Protein AF-A0A7G8H135-F1 (afdb_monomer)

Foldseek 3Di:
DKDKDFDQVRVQVVCVVVPDRDRGDDPDPDTWIWMWDWDDDPVDIDIDIDTDDPPPPPDDDPDDDDDDDDDDDDDDDDDD

Solvent-accessible surface area (backbone atoms only — not comparable to full-atom values): 5516 Å² total; per-residue (Å²): 92,75,48,78,35,69,39,39,68,53,42,27,54,56,38,44,76,74,74,39,92,60,91,52,79,74,86,68,91,65,83,55,36,37,41,37,36,52,47,76,48,100,89,53,71,43,81,48,80,48,64,66,77,80,76,76,86,82,79,88,70,87,73,83,82,81,81,82,94,84,73,93,78,87,88,87,82,88,80,133

Secondary structure (DSSP, 8-state):
-EEEESSHHHHHHHHHHTT--------SSS---EEEEEEEETTEEEEEEEE----------S----PPP-----------

Sequence (80 aa):
MEVAFHSAP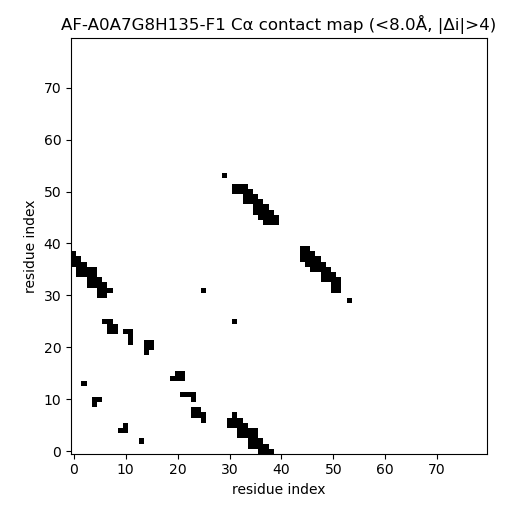CLSNSLQAVGFEMDVTQLSRGRLEGTFRLGGSGKLPVLSIQTNAETDPAQPGASRSQLPGGAADHWRQHRA

Nearest PDB structures (foldseek):
  8bhv-assembly1_j  TM=3.113E-01  e=4.605E+00  Homo sapiens

Radius of gyration: 27.03 Å; Cα contacts (8 Å, |Δi|>4): 75; chains: 1; bounding box: 51×34×78 Å

pLDDT: mean 72.81, std 17.63, range [39.09, 92.56]

Structure (mmCIF, N/CA/C/O backbone):
data_AF-A0A7G8H135-F1
#
_entry.id   AF-A0A7G8H135-F1
#
loop_
_atom_site.group_PDB
_atom_site.id
_atom_site.type_symbol
_atom_site.label_atom_id
_atom_site.label_alt_id
_atom_site.label_comp_id
_atom_site.label_asym_id
_atom_site.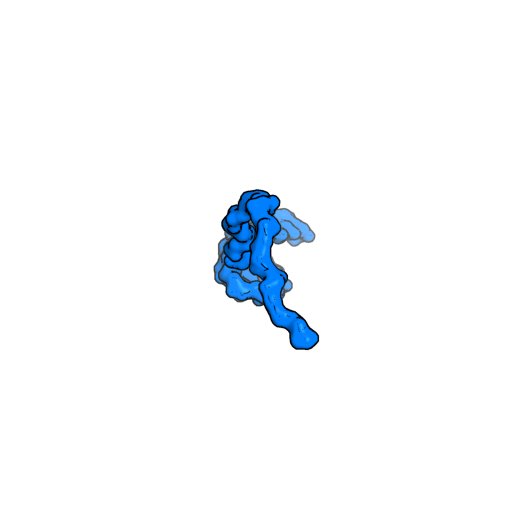label_entity_id
_atom_site.label_seq_id
_atom_site.pdbx_PDB_ins_code
_atom_site.Cartn_x
_atom_site.Cartn_y
_atom_site.Cartn_z
_atom_site.occupancy
_atom_site.B_iso_or_equiv
_atom_site.auth_seq_id
_atom_site.auth_comp_id
_atom_site.auth_asym_id
_atom_site.auth_atom_id
_atom_site.pdbx_PDB_model_num
ATOM 1 N N . MET A 1 1 ? 0.432 0.382 12.735 1.00 84.94 1 MET A N 1
ATOM 2 C CA . MET A 1 1 ? 1.059 -0.911 12.392 1.00 84.94 1 MET A CA 1
ATOM 3 C C . MET A 1 1 ? 1.862 -0.729 11.114 1.00 84.94 1 MET A C 1
ATOM 5 O O . MET A 1 1 ? 1.385 -0.022 10.234 1.00 84.94 1 MET A O 1
ATOM 9 N N . GLU A 1 2 ? 3.054 -1.309 11.020 1.00 90.31 2 GLU A N 1
ATOM 10 C CA . GLU A 1 2 ? 3.875 -1.324 9.801 1.00 90.31 2 GLU A CA 1
ATOM 11 C C . GLU A 1 2 ? 4.215 -2.774 9.457 1.00 90.31 2 GLU A C 1
ATOM 13 O O . GLU A 1 2 ? 4.532 -3.548 10.360 1.00 90.31 2 GLU A O 1
ATOM 18 N N . VAL A 1 3 ? 4.085 -3.147 8.185 1.00 89.94 3 VAL A N 1
ATOM 19 C CA . VAL A 1 3 ? 4.256 -4.527 7.715 1.00 89.94 3 VAL A CA 1
ATOM 20 C C . VAL A 1 3 ? 5.017 -4.512 6.393 1.00 89.94 3 VAL A C 1
ATOM 22 O O . VAL A 1 3 ? 4.658 -3.781 5.470 1.00 89.94 3 VAL A O 1
ATOM 25 N N . ALA A 1 4 ? 6.068 -5.324 6.307 1.00 92.56 4 ALA A N 1
ATOM 26 C CA . ALA A 1 4 ? 6.843 -5.516 5.088 1.00 92.56 4 ALA A CA 1
ATOM 27 C C . ALA A 1 4 ? 6.209 -6.579 4.182 1.00 92.56 4 ALA A C 1
ATOM 29 O O . ALA A 1 4 ? 5.645 -7.562 4.666 1.00 92.56 4 ALA A O 1
ATOM 30 N N . PHE A 1 5 ? 6.342 -6.407 2.870 1.00 91.56 5 PHE A N 1
ATOM 31 C CA . PHE A 1 5 ? 5.913 -7.373 1.864 1.00 91.56 5 PHE A CA 1
ATOM 32 C C . PHE A 1 5 ? 6.950 -7.484 0.744 1.00 91.56 5 PHE A C 1
ATOM 34 O O . PHE A 1 5 ? 7.688 -6.546 0.447 1.00 91.56 5 PHE A O 1
ATOM 41 N N . HIS A 1 6 ? 6.979 -8.648 0.099 1.00 91.25 6 HIS A N 1
ATOM 42 C CA . HIS A 1 6 ? 7.962 -8.979 -0.943 1.00 91.25 6 HIS A CA 1
ATOM 43 C C . HIS A 1 6 ? 7.307 -9.547 -2.213 1.00 91.25 6 HIS A C 1
ATOM 45 O O . HIS A 1 6 ? 7.984 -10.101 -3.076 1.00 91.25 6 HIS A O 1
ATOM 51 N N . SER A 1 7 ? 5.973 -9.496 -2.285 1.00 90.12 7 SER A N 1
ATOM 52 C CA . SER A 1 7 ? 5.176 -9.921 -3.437 1.00 90.12 7 SER A CA 1
ATOM 53 C C . SER A 1 7 ? 3.731 -9.427 -3.312 1.00 90.12 7 SER A C 1
ATOM 55 O O . SER A 1 7 ? 3.270 -9.104 -2.213 1.00 90.12 7 SER A O 1
ATOM 57 N N . ALA A 1 8 ? 2.996 -9.408 -4.427 1.00 89.62 8 ALA A N 1
ATOM 58 C CA . ALA A 1 8 ? 1.581 -9.036 -4.440 1.00 89.62 8 ALA A CA 1
ATOM 59 C C . ALA A 1 8 ? 0.702 -9.982 -3.591 1.00 89.62 8 ALA A C 1
ATOM 61 O O . ALA A 1 8 ? -0.047 -9.474 -2.758 1.00 89.62 8 ALA A O 1
ATOM 62 N N . PRO A 1 9 ? 0.845 -11.326 -3.668 1.00 91.50 9 PRO A N 1
ATOM 63 C CA . PRO A 1 9 ? 0.107 -12.232 -2.783 1.00 91.50 9 PRO A CA 1
ATOM 64 C C . PRO A 1 9 ? 0.402 -12.005 -1.295 1.00 91.50 9 PRO A C 1
ATOM 66 O O . PRO A 1 9 ? -0.498 -12.061 -0.462 1.00 91.50 9 PRO A O 1
ATOM 69 N N . CYS A 1 10 ? 1.661 -11.712 -0.947 1.00 91.31 10 CYS A N 1
ATOM 70 C CA . CYS A 1 10 ? 2.049 -11.408 0.431 1.00 91.31 10 CY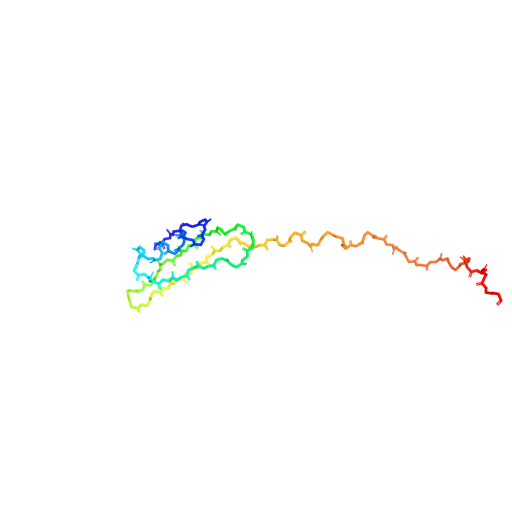S A CA 1
ATOM 71 C C . CYS A 1 10 ? 1.341 -10.146 0.954 1.00 91.31 10 CYS A C 1
ATOM 73 O O . CYS A 1 10 ? 0.859 -10.136 2.091 1.00 91.31 10 CYS A O 1
ATOM 75 N N . LEU A 1 11 ? 1.225 -9.113 0.115 1.00 89.81 11 LEU A N 1
ATOM 76 C CA . LEU A 1 11 ? 0.496 -7.894 0.454 1.00 89.81 11 LEU A CA 1
ATOM 77 C C . LEU A 1 11 ? -1.015 -8.150 0.589 1.00 89.81 11 LEU A C 1
ATOM 79 O O . LEU A 1 11 ? -1.590 -7.749 1.600 1.00 89.81 11 LEU A O 1
ATOM 83 N N . SER A 1 12 ? -1.639 -8.876 -0.348 1.00 91.00 12 SER A N 1
ATOM 84 C CA . SER A 1 12 ? -3.059 -9.269 -0.254 1.00 91.00 12 SER A CA 1
ATOM 85 C C . SER A 1 12 ? -3.376 -10.000 1.051 1.00 91.00 12 SER A C 1
ATOM 87 O O . SER A 1 12 ? -4.296 -9.608 1.766 1.00 91.00 12 SER A O 1
ATOM 89 N N . ASN A 1 13 ? -2.574 -11.004 1.416 1.00 91.19 13 ASN A N 1
ATOM 90 C CA . ASN A 1 13 ? -2.775 -11.757 2.657 1.00 91.19 13 ASN A CA 1
ATOM 91 C C . ASN A 1 13 ? -2.656 -10.861 3.898 1.00 91.19 13 ASN A C 1
ATOM 93 O O . ASN A 1 13 ? -3.400 -11.024 4.863 1.00 91.19 13 ASN A O 1
ATOM 97 N N . SER A 1 14 ? -1.732 -9.898 3.872 1.00 89.56 14 SER A N 1
ATOM 98 C CA . SER A 1 14 ? -1.524 -8.974 4.990 1.00 89.56 14 SER A CA 1
ATOM 99 C C . SER A 1 14 ? -2.694 -8.001 5.165 1.00 89.56 14 SER A C 1
ATOM 101 O O . SER A 1 14 ? -3.040 -7.661 6.294 1.00 89.56 14 SER A O 1
ATOM 103 N N . LEU A 1 15 ? -3.317 -7.572 4.064 1.00 88.00 15 LEU A N 1
ATOM 104 C CA . LEU A 1 15 ? -4.511 -6.722 4.079 1.00 88.00 15 LEU A CA 1
ATOM 105 C C . LEU A 1 15 ? -5.740 -7.493 4.584 1.00 88.00 15 LEU A C 1
ATOM 107 O O . LEU A 1 15 ? -6.453 -6.995 5.458 1.00 88.00 15 LEU A O 1
ATOM 111 N N . GLN A 1 16 ? -5.923 -8.736 4.131 1.00 90.25 16 GLN A N 1
ATOM 112 C CA . GLN A 1 16 ? -7.003 -9.609 4.606 1.00 90.25 16 GLN A CA 1
ATOM 113 C C . GLN A 1 16 ? -6.885 -9.904 6.104 1.00 90.25 16 GLN A C 1
ATOM 115 O O . GLN A 1 16 ? -7.877 -9.832 6.829 1.00 90.25 16 GLN A O 1
ATOM 120 N N . ALA A 1 17 ? -5.667 -10.151 6.598 1.00 87.75 17 ALA A N 1
ATOM 121 C CA . ALA A 1 17 ? -5.412 -10.417 8.014 1.00 87.75 17 ALA A CA 1
ATOM 122 C C . ALA A 1 17 ? -5.819 -9.257 8.942 1.00 87.75 17 ALA A C 1
ATOM 124 O O . ALA A 1 17 ? -6.074 -9.477 10.125 1.00 87.75 17 ALA A O 1
ATOM 125 N N . VAL A 1 18 ? -5.890 -8.030 8.419 1.00 85.00 18 VAL A N 1
ATOM 126 C CA . VAL A 1 18 ? -6.316 -6.842 9.175 1.00 85.00 18 VAL A CA 1
ATOM 127 C C . VAL A 1 18 ? -7.710 -6.347 8.791 1.00 85.00 18 VAL A C 1
ATOM 129 O O . VAL A 1 18 ? -8.105 -5.253 9.192 1.00 85.00 18 VAL A O 1
ATOM 132 N N . GLY A 1 19 ? -8.477 -7.180 8.083 1.00 86.81 19 GLY A N 1
ATOM 133 C CA . GLY A 1 19 ? -9.896 -6.965 7.804 1.00 86.81 19 GLY A CA 1
ATOM 134 C C . GLY A 1 19 ? -10.200 -6.207 6.513 1.00 86.81 19 GLY A C 1
ATOM 135 O O . GLY A 1 19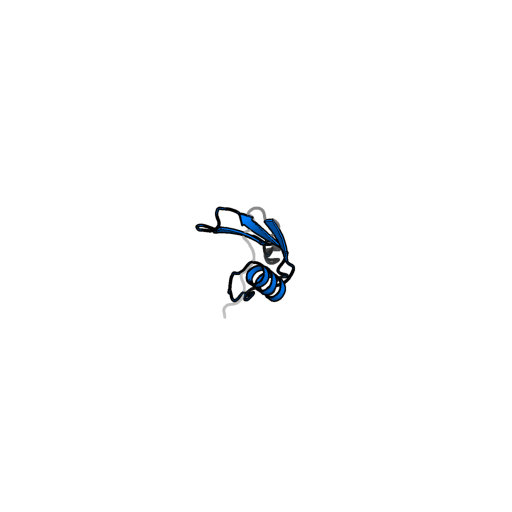 ? -11.339 -5.781 6.335 1.00 86.81 19 GLY A O 1
ATOM 136 N N . PHE A 1 20 ? -9.223 -6.027 5.618 1.00 83.69 20 PHE A N 1
ATOM 137 C CA . PHE A 1 20 ? -9.449 -5.444 4.293 1.00 83.69 20 PHE A CA 1
ATOM 138 C C . PHE A 1 20 ? -9.486 -6.537 3.227 1.00 83.69 20 PHE A C 1
ATOM 140 O O . PHE A 1 20 ? -8.481 -7.196 2.965 1.00 83.69 20 PHE A O 1
ATOM 147 N N . GLU A 1 21 ? -10.623 -6.686 2.554 1.00 87.00 21 GLU A N 1
ATOM 148 C CA . GLU A 1 21 ? -10.698 -7.481 1.329 1.00 87.00 21 GLU A CA 1
ATOM 149 C C . GLU A 1 21 ? -10.243 -6.630 0.141 1.00 87.00 21 GLU A C 1
ATOM 151 O O . GLU A 1 21 ? -10.935 -5.706 -0.286 1.00 87.00 21 GLU A O 1
ATOM 156 N N . MET A 1 22 ? -9.036 -6.909 -0.357 1.00 84.38 22 MET A N 1
ATOM 157 C CA . MET A 1 22 ? -8.454 -6.232 -1.516 1.00 84.38 22 MET A CA 1
ATOM 158 C C . MET A 1 22 ? -7.677 -7.218 -2.391 1.00 84.38 22 MET A C 1
ATOM 160 O O . MET A 1 22 ? -6.822 -7.965 -1.902 1.00 84.38 22 MET A O 1
ATOM 164 N N . ASP A 1 23 ? -7.914 -7.145 -3.698 1.00 83.06 23 ASP A N 1
ATOM 165 C CA . ASP A 1 23 ? -7.119 -7.851 -4.699 1.00 83.06 23 ASP A CA 1
ATOM 166 C C . ASP A 1 23 ? -5.886 -7.025 -5.071 1.00 83.06 23 ASP A C 1
ATOM 168 O O . ASP A 1 23 ? -5.990 -5.884 -5.528 1.00 83.06 23 ASP A O 1
ATOM 172 N N . VAL A 1 24 ? -4.698 -7.604 -4.889 1.00 87.69 24 VAL A N 1
ATOM 173 C CA . VAL A 1 24 ? -3.425 -6.974 -5.249 1.00 87.69 24 VAL A CA 1
ATOM 174 C C . VAL A 1 24 ? -2.824 -7.739 -6.417 1.00 87.69 24 VAL A C 1
ATOM 176 O O . VAL A 1 24 ? -2.523 -8.925 -6.315 1.00 87.69 24 VAL A O 1
ATOM 179 N N . THR A 1 25 ? -2.604 -7.043 -7.531 1.00 88.62 25 THR A N 1
ATOM 180 C CA . THR A 1 25 ? -1.921 -7.589 -8.709 1.00 88.62 25 THR A CA 1
ATOM 181 C C . THR A 1 25 ? -0.735 -6.706 -9.066 1.00 88.62 25 THR A C 1
ATOM 183 O O . THR A 1 25 ? -0.873 -5.494 -9.216 1.00 88.62 25 THR A O 1
ATOM 186 N N . GLN A 1 26 ? 0.440 -7.315 -9.213 1.00 86.25 26 GLN A N 1
ATOM 187 C CA . GLN A 1 26 ? 1.627 -6.627 -9.705 1.00 86.25 26 GLN A CA 1
ATOM 188 C C . GLN A 1 26 ? 1.600 -6.586 -11.237 1.00 86.25 26 GLN A C 1
ATOM 190 O O . GLN A 1 26 ? 1.519 -7.628 -11.880 1.00 86.25 26 GLN A O 1
ATOM 195 N N . LEU A 1 27 ? 1.686 -5.386 -11.813 1.00 85.94 27 LEU A N 1
ATOM 196 C CA . LEU A 1 27 ? 1.662 -5.188 -13.268 1.00 85.94 27 LEU A CA 1
ATOM 197 C C . LEU A 1 27 ? 3.063 -5.082 -13.893 1.00 85.94 27 LEU A C 1
ATOM 199 O O . LEU A 1 27 ? 3.228 -5.349 -15.082 1.00 85.94 27 LEU A O 1
ATOM 203 N N . SER A 1 28 ? 4.070 -4.688 -13.112 1.00 80.69 28 SER A N 1
ATOM 204 C CA . SER A 1 28 ? 5.458 -4.563 -13.566 1.00 80.69 28 SER A CA 1
ATOM 205 C C . SER A 1 28 ? 6.194 -5.904 -13.532 1.00 80.69 28 SER A C 1
ATOM 207 O O . SER A 1 28 ? 5.796 -6.836 -12.831 1.00 80.69 28 SER A O 1
ATOM 209 N N . ARG A 1 29 ? 7.298 -6.002 -14.284 1.00 78.56 29 ARG A N 1
ATOM 210 C CA . ARG A 1 29 ? 8.171 -7.193 -14.301 1.00 78.56 29 ARG A CA 1
ATOM 211 C C . ARG A 1 29 ? 9.258 -7.150 -13.221 1.00 78.56 29 ARG A C 1
ATOM 213 O O . ARG A 1 29 ? 9.862 -8.184 -12.947 1.00 78.56 29 ARG A O 1
ATOM 220 N N . GLY A 1 30 ? 9.516 -5.982 -12.629 1.00 78.75 30 GLY A N 1
ATOM 221 C CA . GLY A 1 30 ? 10.461 -5.811 -11.527 1.00 78.75 30 GLY A CA 1
ATOM 222 C C . GLY A 1 30 ? 10.060 -6.548 -10.246 1.00 78.75 30 GLY A C 1
ATOM 223 O O . GLY A 1 30 ? 8.923 -6.965 -10.062 1.00 78.75 30 GLY A O 1
ATOM 224 N N . ARG A 1 31 ? 11.003 -6.725 -9.321 1.00 82.88 31 ARG A N 1
ATOM 225 C CA . ARG A 1 31 ? 10.706 -7.297 -8.001 1.00 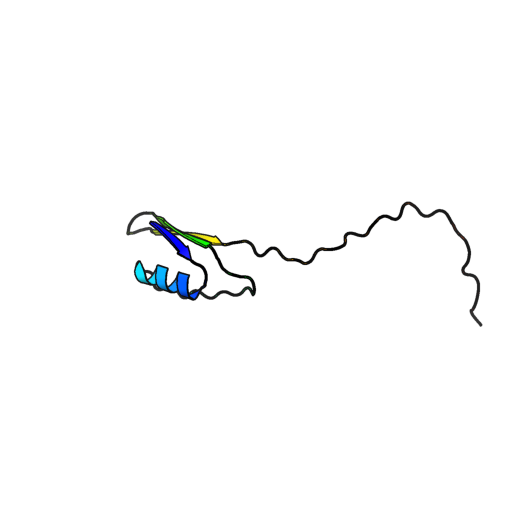82.88 31 ARG A CA 1
ATOM 226 C C . ARG A 1 31 ? 9.899 -6.290 -7.183 1.00 82.88 31 ARG A C 1
ATOM 228 O O . ARG A 1 31 ? 10.405 -5.204 -6.930 1.00 82.88 31 ARG A O 1
ATOM 235 N N . LEU A 1 32 ? 8.710 -6.673 -6.724 1.00 85.88 32 LEU A N 1
ATOM 236 C CA . LEU A 1 32 ? 7.926 -5.884 -5.777 1.00 85.88 32 LEU A CA 1
ATOM 237 C C . LEU A 1 32 ? 8.406 -6.143 -4.353 1.00 85.88 32 LEU A C 1
ATOM 239 O O . LEU A 1 32 ? 8.184 -7.222 -3.807 1.00 85.88 32 LEU A O 1
ATOM 243 N N . GLU A 1 33 ? 9.011 -5.143 -3.729 1.00 88.56 33 GLU A N 1
ATOM 244 C CA . GLU A 1 33 ? 9.205 -5.143 -2.282 1.00 88.56 33 GLU A CA 1
ATOM 245 C C . GLU A 1 33 ? 8.836 -3.792 -1.698 1.00 88.56 33 GLU A C 1
ATOM 247 O O . GLU A 1 33 ? 8.946 -2.757 -2.362 1.00 88.56 33 GLU A O 1
ATOM 252 N N . GLY A 1 34 ? 8.384 -3.806 -0.454 1.00 90.62 34 GLY A N 1
ATOM 253 C CA . GLY A 1 34 ? 7.925 -2.592 0.175 1.00 90.62 34 GLY A CA 1
ATOM 254 C C . GLY A 1 34 ? 7.430 -2.785 1.589 1.00 90.62 34 GLY A C 1
ATOM 255 O O . GLY A 1 34 ? 7.485 -3.872 2.169 1.00 90.62 34 GLY A O 1
ATOM 256 N N . THR A 1 35 ? 6.912 -1.699 2.135 1.00 90.56 35 THR A N 1
ATOM 257 C CA . THR A 1 35 ? 6.213 -1.694 3.413 1.00 90.56 35 THR A CA 1
ATOM 258 C C . THR A 1 35 ? 4.873 -1.0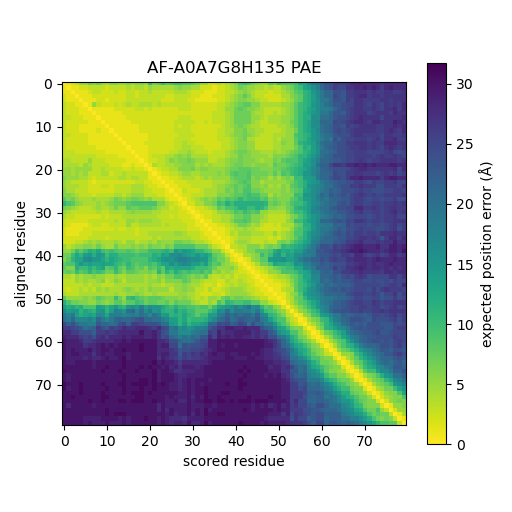03 3.243 1.00 90.56 35 THR A C 1
ATOM 260 O O . THR A 1 35 ? 4.714 -0.092 2.423 1.00 90.56 35 THR A O 1
ATOM 263 N N . PHE A 1 36 ? 3.879 -1.448 4.005 1.00 89.06 36 PHE A N 1
ATOM 264 C CA . PHE A 1 36 ? 2.659 -0.683 4.183 1.00 89.06 36 PHE A CA 1
ATOM 265 C C . PHE A 1 36 ? 2.478 -0.306 5.643 1.00 89.06 36 PH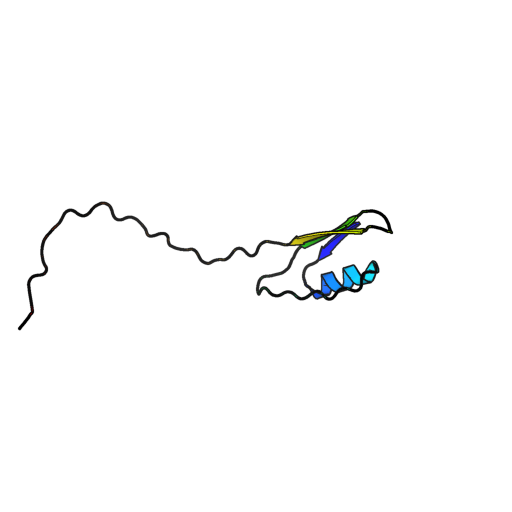E A C 1
ATOM 267 O O . PHE A 1 36 ? 2.835 -1.044 6.568 1.00 89.06 36 PHE A O 1
ATOM 274 N N . ARG A 1 37 ? 1.901 0.873 5.845 1.00 88.62 37 ARG A N 1
ATOM 275 C CA . ARG A 1 37 ? 1.537 1.381 7.160 1.00 88.62 37 ARG A CA 1
ATOM 276 C C . ARG A 1 37 ? 0.032 1.501 7.242 1.00 88.62 37 ARG A C 1
ATOM 278 O O . ARG A 1 37 ? -0.591 2.140 6.397 1.00 88.62 37 ARG A O 1
ATOM 285 N N . LEU A 1 38 ? -0.516 0.908 8.296 1.00 83.94 38 LEU A N 1
ATOM 286 C CA . LEU A 1 38 ? -1.900 1.074 8.702 1.00 83.94 38 LEU A CA 1
ATOM 287 C C . LEU A 1 38 ? -1.940 1.982 9.932 1.00 83.94 38 LEU A C 1
ATOM 289 O O . LEU A 1 38 ? -1.383 1.653 10.991 1.00 83.94 38 LEU A O 1
ATOM 293 N N . GLY A 1 39 ? -2.575 3.137 9.770 1.00 84.75 39 GLY A N 1
ATOM 294 C CA . GLY A 1 39 ? -2.831 4.108 10.831 1.00 84.75 39 GLY A CA 1
ATOM 295 C C . GLY A 1 39 ? -4.245 4.677 10.735 1.00 84.75 39 GLY A C 1
ATOM 296 O O . GLY A 1 39 ? -5.044 4.237 9.912 1.00 84.75 39 GLY A O 1
ATOM 297 N N . GLY A 1 40 ? -4.551 5.671 11.567 1.00 77.56 40 GLY A N 1
ATOM 298 C CA . GLY A 1 40 ? -5.871 6.307 11.610 1.00 77.56 40 GLY A CA 1
ATOM 299 C C . GLY A 1 40 ? -6.790 5.730 12.688 1.00 77.56 40 GLY A C 1
ATOM 300 O O . GLY A 1 40 ? -6.339 5.088 13.636 1.00 77.56 40 GLY A O 1
ATOM 301 N N . SER A 1 41 ? -8.086 6.010 12.563 1.00 72.94 41 SER A N 1
ATOM 302 C CA . SER A 1 41 ? -9.120 5.500 13.474 1.00 72.94 41 SER A CA 1
ATOM 303 C C . SER A 1 41 ? -9.847 4.318 12.835 1.00 72.94 41 SER A C 1
ATOM 305 O O . SER A 1 41 ? -9.855 4.196 11.613 1.00 72.94 41 SER A O 1
ATOM 307 N N . GLY A 1 42 ? -10.542 3.493 13.626 1.00 66.19 42 GLY A N 1
ATOM 308 C CA . GLY A 1 42 ? -11.322 2.365 13.092 1.00 66.19 42 GLY A CA 1
ATOM 309 C C . GLY A 1 42 ? -12.405 2.749 12.068 1.00 66.19 42 GLY A C 1
ATOM 310 O O . GLY A 1 42 ? -12.901 1.882 11.364 1.00 66.19 42 GLY A O 1
ATOM 311 N N . LYS A 1 43 ? -12.764 4.038 11.960 1.00 71.31 43 LYS A N 1
ATOM 312 C CA . LYS A 1 43 ? -13.733 4.565 10.980 1.00 71.31 43 LYS A CA 1
ATOM 313 C C . LYS A 1 43 ? -13.085 5.187 9.742 1.00 71.31 43 LYS A C 1
ATOM 315 O O . LYS A 1 43 ? -13.763 5.374 8.740 1.00 71.31 43 LYS A O 1
ATOM 320 N N . LEU A 1 44 ? -11.808 5.559 9.827 1.00 71.12 44 LEU A N 1
ATOM 321 C CA . LEU A 1 44 ? -11.080 6.217 8.746 1.00 71.12 44 LEU A CA 1
ATOM 322 C C . LEU A 1 44 ? -9.635 5.693 8.728 1.00 71.12 44 LEU A C 1
ATOM 324 O O . LEU A 1 44 ? -8.733 6.341 9.276 1.00 71.12 44 LEU A O 1
ATOM 328 N N . PRO A 1 45 ? -9.421 4.482 8.191 1.00 72.56 45 PRO A N 1
ATOM 329 C CA . PRO A 1 45 ? -8.088 3.924 8.070 1.00 72.56 45 PRO A CA 1
ATOM 330 C C . PRO A 1 45 ? -7.291 4.696 7.018 1.00 72.56 45 PRO A C 1
ATOM 332 O O . PRO A 1 45 ? -7.804 5.061 5.961 1.00 72.56 45 PRO A O 1
ATOM 335 N N . VAL A 1 46 ? -6.016 4.927 7.309 1.00 82.06 46 VAL A N 1
ATOM 336 C CA . VAL A 1 46 ? -5.049 5.480 6.360 1.00 82.06 46 VAL A CA 1
ATOM 337 C C . VAL A 1 46 ? -4.108 4.354 5.955 1.00 82.06 46 VAL A C 1
ATOM 339 O O . VAL A 1 46 ? -3.415 3.793 6.809 1.00 82.06 46 VAL A O 1
ATOM 342 N N . LEU A 1 47 ? -4.098 4.042 4.658 1.00 82.31 47 LEU A N 1
ATOM 343 C CA . LEU A 1 47 ? -3.200 3.077 4.034 1.00 82.31 47 LEU A CA 1
ATOM 344 C C . LEU A 1 47 ? -2.137 3.831 3.233 1.00 82.31 47 LEU A C 1
ATOM 346 O O . LEU A 1 47 ? -2.456 4.575 2.308 1.00 82.31 47 LEU A O 1
ATOM 350 N N . SER A 1 48 ? -0.871 3.634 3.589 1.00 82.12 48 SER A N 1
ATOM 351 C CA . SER A 1 48 ? 0.275 4.134 2.827 1.00 82.12 48 SER A CA 1
ATOM 352 C C . SER A 1 48 ? 1.142 2.953 2.418 1.00 82.12 48 SER A C 1
ATOM 354 O O . SER A 1 48 ? 1.477 2.134 3.273 1.00 82.12 48 SER A O 1
ATOM 356 N N . ILE A 1 49 ? 1.475 2.859 1.130 1.00 82.25 49 ILE A N 1
ATOM 357 C CA . ILE A 1 49 ? 2.305 1.799 0.551 1.00 82.25 49 ILE A CA 1
ATOM 358 C C . ILE A 1 49 ? 3.541 2.461 -0.050 1.00 82.25 49 ILE A C 1
ATOM 360 O O . ILE A 1 49 ? 3.421 3.393 -0.845 1.00 82.25 49 ILE A O 1
ATOM 364 N N . GLN A 1 50 ? 4.717 1.975 0.327 1.00 80.19 50 GLN A N 1
ATOM 365 C CA . GLN A 1 50 ? 5.983 2.358 -0.284 1.00 80.19 50 GLN A CA 1
ATOM 366 C C . GLN A 1 50 ? 6.587 1.127 -0.940 1.00 80.19 50 GLN A C 1
ATOM 368 O O . GLN A 1 50 ? 6.679 0.082 -0.303 1.00 80.19 50 GLN A O 1
ATOM 373 N N . THR A 1 51 ? 6.991 1.253 -2.199 1.00 80.75 51 THR A N 1
ATOM 374 C CA . THR A 1 51 ? 7.645 0.187 -2.962 1.00 80.75 51 THR A CA 1
ATOM 375 C C . THR A 1 51 ? 9.000 0.661 -3.455 1.00 80.75 51 THR A C 1
ATOM 377 O O . THR A 1 51 ? 9.217 1.863 -3.641 1.00 80.75 51 THR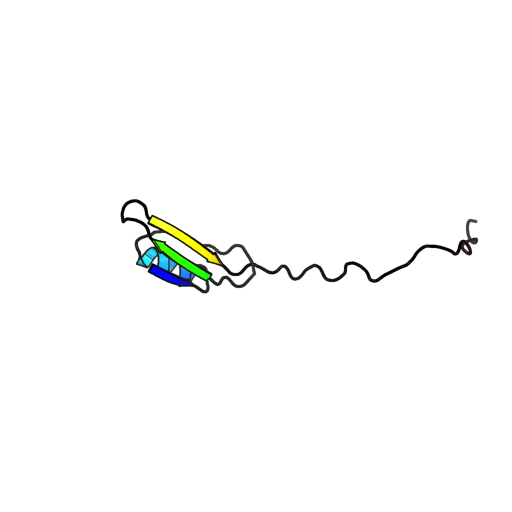 A O 1
ATOM 380 N N . ASN A 1 52 ? 9.910 -0.274 -3.711 1.00 75.38 52 ASN A N 1
ATOM 381 C CA . ASN A 1 52 ? 11.098 0.027 -4.498 1.00 75.38 52 ASN A CA 1
ATOM 382 C C . ASN A 1 52 ? 10.691 0.588 -5.878 1.00 75.38 52 ASN A C 1
ATOM 384 O O . ASN A 1 52 ? 9.760 0.101 -6.521 1.00 75.38 52 ASN A O 1
ATOM 388 N N . ALA A 1 53 ? 11.358 1.657 -6.316 1.00 69.75 53 ALA A N 1
ATOM 389 C CA . ALA A 1 53 ? 11.178 2.175 -7.665 1.00 69.75 53 ALA A CA 1
ATOM 390 C C . ALA A 1 53 ? 11.809 1.197 -8.663 1.00 69.75 53 ALA A C 1
ATOM 392 O O . ALA A 1 53 ? 12.910 0.692 -8.436 1.00 69.75 53 ALA A O 1
ATOM 393 N N . GLU A 1 54 ? 11.120 0.938 -9.773 1.00 67.69 54 GLU A N 1
ATOM 394 C CA . GLU A 1 54 ? 11.722 0.253 -10.911 1.00 67.69 54 GLU A CA 1
ATOM 395 C C . GLU A 1 54 ? 12.745 1.223 -11.520 1.00 67.69 54 GLU A C 1
ATOM 397 O O . GLU A 1 54 ? 12.384 2.226 -12.134 1.00 67.69 54 GLU A O 1
ATOM 402 N N . THR A 1 55 ? 14.036 0.988 -11.277 1.00 60.84 55 THR A N 1
ATOM 403 C CA . THR A 1 55 ? 15.086 1.686 -12.020 1.00 60.84 55 THR A CA 1
ATOM 404 C C . THR A 1 55 ? 15.055 1.128 -13.434 1.00 60.84 55 THR A C 1
ATOM 406 O O . THR A 1 55 ? 15.520 0.010 -13.644 1.00 60.84 55 THR A O 1
ATOM 409 N N . ASP A 1 56 ? 14.484 1.864 -14.389 1.00 58.88 56 ASP A N 1
ATOM 410 C CA . ASP A 1 56 ? 14.585 1.521 -15.809 1.00 58.88 56 ASP A CA 1
ATOM 411 C C . ASP A 1 56 ? 16.076 1.452 -16.201 1.00 58.88 56 ASP A C 1
ATOM 413 O O . ASP A 1 56 ? 16.775 2.467 -16.119 1.00 58.88 56 ASP A O 1
ATOM 417 N N . PRO A 1 57 ? 16.618 0.281 -16.591 1.00 59.06 57 PRO A N 1
ATOM 418 C CA . PRO A 1 57 ? 18.026 0.167 -16.951 1.00 59.06 57 PRO A CA 1
ATOM 419 C C . PRO A 1 57 ? 18.362 0.743 -18.342 1.00 59.06 57 PRO A C 1
ATOM 421 O O . PRO A 1 57 ? 19.476 0.536 -18.826 1.00 59.06 57 PRO A O 1
ATOM 424 N N . ALA A 1 58 ? 17.462 1.476 -19.006 1.00 57.44 58 ALA A N 1
ATOM 425 C CA . ALA A 1 58 ? 17.654 1.915 -20.386 1.00 57.44 58 ALA A CA 1
ATOM 426 C C . ALA A 1 58 ? 17.841 3.434 -20.577 1.00 57.44 58 ALA A C 1
ATOM 428 O O . ALA A 1 58 ? 17.081 4.053 -21.310 1.00 57.44 58 ALA A O 1
ATOM 429 N N . GLN A 1 59 ? 18.945 4.010 -20.078 1.00 53.97 59 GLN A N 1
ATOM 430 C CA . GLN A 1 59 ? 19.674 5.040 -20.850 1.00 53.97 59 GLN A CA 1
ATOM 431 C C . GLN A 1 59 ? 21.208 4.921 -20.712 1.00 53.97 59 GLN A C 1
ATOM 433 O O . GLN A 1 59 ? 21.855 5.762 -20.086 1.00 53.97 59 GLN A O 1
ATOM 438 N N . PRO A 1 60 ? 21.846 3.919 -21.343 1.00 48.78 60 PRO A N 1
ATOM 439 C CA . PRO A 1 60 ? 23.260 3.991 -21.671 1.00 48.78 60 PRO A CA 1
ATOM 440 C C . PRO A 1 60 ? 23.431 4.698 -23.027 1.00 48.78 60 PRO A C 1
ATOM 442 O O . PRO A 1 60 ? 23.071 4.157 -24.068 1.00 48.78 60 PRO A O 1
ATOM 445 N N . GLY A 1 61 ? 24.009 5.904 -23.023 1.00 51.44 61 GLY A N 1
ATOM 446 C CA . GLY A 1 61 ? 24.561 6.521 -24.237 1.00 51.44 61 GLY A CA 1
ATOM 447 C C . GLY A 1 61 ? 23.965 7.864 -24.655 1.00 51.44 61 GLY A C 1
ATOM 448 O O . GLY A 1 61 ? 23.506 8.006 -25.783 1.00 51.44 61 GLY A O 1
ATOM 449 N N . ALA A 1 62 ? 24.068 8.894 -23.810 1.00 48.81 62 ALA A N 1
ATOM 450 C CA . ALA A 1 62 ? 24.270 10.234 -24.357 1.00 48.81 62 ALA A CA 1
ATOM 451 C C . ALA A 1 62 ? 25.707 10.278 -24.900 1.00 48.81 62 ALA A C 1
ATOM 453 O O . ALA A 1 62 ? 26.679 10.227 -24.145 1.00 48.81 62 ALA A O 1
ATOM 454 N N . SER A 1 63 ? 25.802 10.233 -26.226 1.00 47.91 63 SER A N 1
ATOM 455 C CA . SER A 1 63 ? 27.011 10.073 -27.023 1.00 47.91 63 SER A CA 1
ATOM 456 C C . SER A 1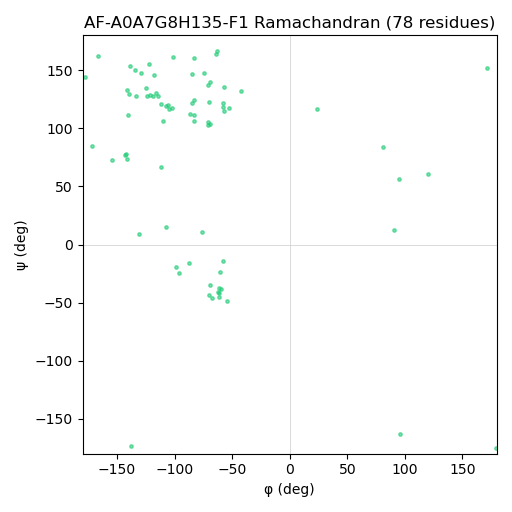 63 ? 28.207 10.886 -26.537 1.00 47.91 63 SER A C 1
ATOM 458 O O . SER A 1 63 ? 28.148 12.096 -26.326 1.00 47.91 63 SER A O 1
ATOM 460 N N . ARG A 1 64 ? 29.332 10.177 -26.462 1.00 43.75 64 ARG A N 1
ATOM 461 C CA . ARG A 1 64 ? 30.685 10.709 -26.366 1.00 43.75 64 ARG A CA 1
ATOM 462 C C . ARG A 1 64 ? 30.921 11.716 -27.501 1.00 43.75 64 ARG A C 1
ATOM 464 O O . ARG A 1 64 ? 30.864 11.350 -28.666 1.00 43.75 64 ARG A O 1
ATOM 471 N N . SER A 1 65 ? 31.178 12.959 -27.110 1.00 50.62 65 SER A N 1
ATOM 472 C CA . SER A 1 65 ? 31.985 14.000 -27.757 1.00 50.62 65 SER A CA 1
ATOM 473 C C . SER A 1 65 ? 32.217 13.921 -29.274 1.00 50.62 65 SER A C 1
ATOM 475 O O . SER A 1 65 ? 33.015 13.108 -29.739 1.00 50.62 65 SER A O 1
ATOM 477 N N . GLN A 1 66 ? 31.722 14.919 -30.011 1.00 47.34 66 GLN A N 1
ATOM 478 C CA . GLN A 1 66 ? 32.459 15.445 -31.162 1.00 47.34 66 GLN A CA 1
ATOM 479 C C . GLN A 1 66 ? 32.330 16.975 -31.235 1.00 47.34 66 GLN A C 1
ATOM 481 O O . GLN A 1 66 ? 31.255 17.535 -31.419 1.00 47.34 66 GLN A O 1
ATOM 486 N N . LEU A 1 67 ? 33.473 17.617 -30.985 1.00 50.06 67 LEU A N 1
ATOM 487 C CA . LEU A 1 67 ? 33.790 19.038 -31.142 1.00 50.06 67 LEU A CA 1
ATOM 488 C C . LEU A 1 67 ? 33.697 19.469 -32.631 1.00 50.06 67 LEU A C 1
ATOM 490 O O . LEU A 1 67 ? 33.580 18.606 -33.502 1.00 50.06 67 LEU A O 1
ATOM 494 N N . PRO A 1 68 ? 33.688 20.784 -32.933 1.00 45.59 68 PRO A N 1
ATOM 495 C CA . PRO A 1 68 ? 32.951 21.350 -34.060 1.00 45.59 68 PRO A CA 1
ATOM 496 C C . PRO A 1 68 ? 33.589 21.085 -35.425 1.00 45.59 68 PRO A C 1
ATOM 498 O O . PRO A 1 68 ? 34.808 21.036 -35.579 1.00 45.59 68 PRO A O 1
ATOM 501 N N . GLY A 1 69 ? 32.712 20.951 -36.423 1.00 42.53 69 GLY A N 1
ATOM 502 C CA . GLY A 1 69 ? 33.051 20.735 -37.821 1.00 42.53 69 GLY A CA 1
ATOM 503 C C . GLY A 1 69 ? 33.934 21.842 -38.391 1.00 42.53 69 GLY A C 1
ATOM 504 O O . GLY A 1 69 ? 33.556 23.010 -38.432 1.00 42.53 69 GLY A O 1
ATOM 505 N N . GLY A 1 70 ? 35.096 21.427 -38.879 1.00 50.19 70 GLY A N 1
ATOM 506 C CA . GLY A 1 70 ? 36.031 22.232 -39.646 1.00 50.19 70 GLY A CA 1
ATOM 507 C C . GLY A 1 70 ? 36.862 21.317 -40.534 1.00 50.19 70 GLY A C 1
ATOM 508 O O . GLY A 1 70 ? 38.014 21.053 -40.227 1.00 50.19 70 GLY A O 1
ATOM 509 N N . ALA A 1 71 ? 36.242 20.779 -41.582 1.00 43.88 71 ALA A N 1
ATOM 510 C CA . ALA A 1 71 ? 36.908 20.230 -42.763 1.00 43.88 71 ALA A CA 1
ATOM 511 C C . ALA A 1 71 ? 35.828 19.920 -43.806 1.00 43.88 71 ALA A C 1
ATOM 513 O O . ALA A 1 71 ? 35.294 18.814 -43.886 1.00 43.88 71 ALA A O 1
ATOM 514 N N . ALA A 1 72 ? 35.469 20.947 -44.574 1.00 50.47 72 ALA A N 1
ATOM 515 C CA . ALA A 1 72 ? 35.024 20.725 -45.934 1.00 50.47 72 ALA A CA 1
ATOM 516 C C . ALA A 1 72 ? 36.165 20.005 -46.650 1.00 50.47 72 ALA A C 1
ATOM 518 O O . ALA A 1 72 ? 37.269 20.528 -46.668 1.00 50.47 72 ALA A O 1
ATOM 519 N N . ASP A 1 73 ? 35.922 18.794 -47.126 1.00 51.88 73 ASP A N 1
ATOM 520 C CA . ASP A 1 73 ? 36.366 18.313 -48.428 1.00 51.88 73 ASP A CA 1
ATOM 521 C C . ASP A 1 73 ? 36.090 16.818 -48.534 1.00 51.88 73 ASP A C 1
ATOM 523 O O . ASP A 1 73 ? 36.123 16.077 -47.555 1.00 51.88 73 ASP A O 1
ATOM 527 N N . HIS A 1 74 ? 35.880 16.390 -49.775 1.00 52.59 74 HIS A N 1
ATOM 528 C CA . HIS A 1 74 ? 36.038 15.006 -50.205 1.00 52.59 74 HIS A CA 1
ATOM 529 C C . HIS A 1 74 ? 34.793 14.105 -50.217 1.00 52.59 74 HIS A C 1
ATOM 531 O O . HIS A 1 74 ? 34.836 12.994 -49.709 1.00 52.59 74 HIS A O 1
ATOM 537 N N . TRP A 1 75 ? 33.735 14.511 -50.933 1.00 39.81 75 TRP A N 1
ATOM 538 C CA . TRP A 1 75 ? 32.889 13.556 -51.678 1.00 39.81 75 TRP A CA 1
ATOM 539 C C . TRP A 1 75 ? 32.420 14.148 -53.017 1.00 39.81 75 TRP A C 1
ATOM 541 O O . TRP A 1 75 ? 31.277 14.561 -53.196 1.00 39.81 75 TRP A O 1
ATOM 551 N N . ARG A 1 76 ? 33.329 14.171 -53.997 1.00 50.97 76 ARG A N 1
ATOM 552 C CA . ARG A 1 76 ? 33.002 14.179 -55.430 1.00 50.97 76 ARG A CA 1
ATOM 553 C C . ARG A 1 76 ? 33.418 12.817 -55.961 1.00 50.97 76 ARG A C 1
ATOM 555 O O . ARG A 1 76 ? 34.614 12.585 -56.090 1.00 50.97 76 ARG A O 1
ATOM 562 N N . GLN A 1 77 ? 32.451 11.947 -56.246 1.00 46.09 77 GLN A N 1
ATOM 563 C CA . GLN A 1 77 ? 32.480 10.999 -57.365 1.00 46.09 77 GLN A CA 1
ATOM 564 C C . GLN A 1 77 ? 31.172 10.193 -57.425 1.00 46.09 77 GLN A C 1
ATOM 566 O O . GLN A 1 77 ? 30.601 9.845 -56.399 1.00 46.09 77 GLN A O 1
ATOM 571 N N . HIS A 1 78 ? 30.740 9.914 -58.658 1.00 39.09 78 HIS A N 1
ATOM 572 C CA . HIS A 1 78 ? 29.592 9.098 -59.074 1.00 39.09 78 HIS A CA 1
ATOM 573 C C . HIS A 1 78 ? 28.200 9.754 -59.050 1.00 39.09 78 HIS A C 1
ATOM 575 O O . HIS A 1 78 ? 27.360 9.500 -58.191 1.00 39.09 78 HIS A O 1
ATOM 581 N N . ARG A 1 79 ? 27.890 10.476 -60.131 1.00 42.53 79 ARG A N 1
ATOM 582 C CA . ARG A 1 79 ? 26.642 10.207 -60.853 1.00 42.53 79 ARG A CA 1
ATOM 583 C C . ARG A 1 79 ? 26.952 10.147 -62.350 1.00 42.53 79 ARG A C 1
ATOM 585 O O . ARG A 1 79 ? 27.678 11.004 -62.845 1.00 42.53 79 ARG A O 1
ATOM 592 N N . ALA A 1 80 ? 26.507 9.044 -62.946 1.00 43.78 80 ALA A N 1
ATOM 593 C CA . ALA A 1 80 ? 26.593 8.702 -64.360 1.00 43.78 80 ALA A CA 1
ATOM 594 C C . ALA A 1 80 ? 25.825 9.691 -65.244 1.00 43.78 80 ALA A C 1
ATOM 596 O O . ALA A 1 80 ? 24.920 10.370 -64.701 1.00 43.78 80 ALA A O 1
#

Mean predicted aligned error: 14.54 Å